Protein AF-A0A941W1C2-F1 (afdb_monomer_lite)

pLDDT: mean 89.32, std 11.11, range [49.38, 97.81]

Radius of gyration: 15.53 Å; chains: 1; bounding box: 35×20×50 Å

Foldseek 3Di:
DQDPVNVVLVVCLCCPQPPDDPVNLVVCCVVPVPVSVCSCVVCVVVSVVSVVVVVVVVVVVVCVVVVPD

Organism: NCBI:txid1127984

Structure (mmCIF, N/CA/C/O backbone):
data_AF-A0A941W1C2-F1
#
_entry.id   AF-A0A941W1C2-F1
#
loop_
_atom_site.group_PDB
_atom_site.id
_atom_site.type_symbol
_atom_site.label_atom_id
_atom_site.label_alt_id
_atom_site.label_comp_id
_atom_site.label_asym_id
_atom_site.label_entity_id
_atom_site.label_seq_id
_atom_site.pdbx_PDB_ins_code
_atom_site.Cartn_x
_atom_site.Cartn_y
_atom_site.Cartn_z
_atom_site.occupancy
_atom_site.B_iso_or_equiv
_atom_site.auth_seq_id
_atom_site.auth_comp_id
_atom_site.auth_asym_id
_atom_site.auth_atom_id
_atom_site.pdbx_PDB_model_num
ATOM 1 N N . MET A 1 1 ? 16.048 2.392 17.704 1.00 73.38 1 MET A N 1
ATOM 2 C CA . MET A 1 1 ? 15.275 1.136 17.771 1.00 73.38 1 MET A CA 1
ATOM 3 C C . MET A 1 1 ? 14.232 1.221 16.669 1.00 73.38 1 MET A C 1
ATOM 5 O O . MET A 1 1 ? 13.641 2.288 16.561 1.00 73.38 1 MET A O 1
ATOM 9 N N . LEU A 1 2 ? 14.093 0.207 15.806 1.00 86.12 2 LEU A N 1
ATOM 10 C CA . LEU A 1 2 ? 13.045 0.224 14.773 1.00 86.12 2 LEU A C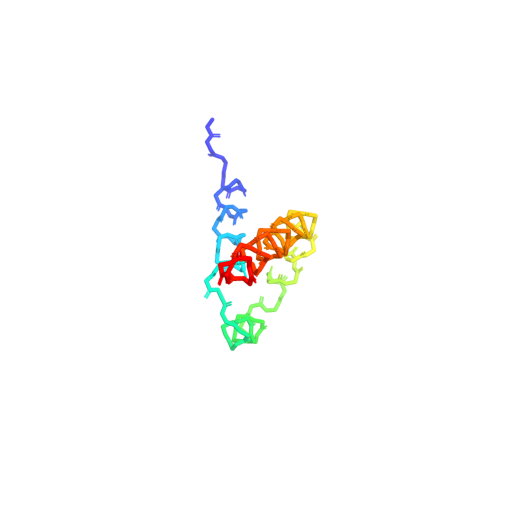A 1
ATOM 11 C C . LEU A 1 2 ? 11.688 0.218 15.476 1.00 86.12 2 LEU A C 1
ATOM 13 O O . LEU A 1 2 ? 11.489 -0.591 16.382 1.00 86.12 2 LEU A O 1
ATOM 17 N N . THR A 1 3 ? 10.796 1.127 15.097 1.00 95.25 3 THR A N 1
ATOM 18 C CA . THR A 1 3 ? 9.430 1.124 15.623 1.00 95.25 3 THR A CA 1
ATOM 19 C C . THR A 1 3 ? 8.553 0.191 14.798 1.00 95.25 3 THR A C 1
ATOM 21 O O . THR A 1 3 ? 8.839 -0.070 13.628 1.00 95.25 3 THR A O 1
ATOM 24 N N . ASP A 1 4 ? 7.440 -0.259 15.371 1.00 95.06 4 ASP A N 1
ATOM 25 C CA . ASP A 1 4 ? 6.453 -1.054 14.630 1.00 95.06 4 ASP A CA 1
ATOM 26 C C . ASP A 1 4 ? 5.934 -0.307 13.392 1.00 95.06 4 ASP A C 1
ATOM 28 O O . ASP A 1 4 ? 5.683 -0.917 12.356 1.00 95.06 4 ASP A O 1
ATOM 32 N N . LYS A 1 5 ? 5.858 1.031 13.458 1.00 93.19 5 LYS A N 1
ATOM 33 C CA . LYS A 1 5 ? 5.510 1.881 12.312 1.00 93.19 5 LYS A CA 1
ATOM 34 C C . LYS A 1 5 ? 6.568 1.859 11.213 1.00 93.19 5 LYS A C 1
ATOM 36 O O . LYS A 1 5 ? 6.213 1.850 10.038 1.00 93.19 5 LYS A O 1
ATOM 41 N N . ASP A 1 6 ? 7.850 1.855 11.571 1.00 95.12 6 ASP A N 1
ATOM 42 C CA . ASP A 1 6 ? 8.9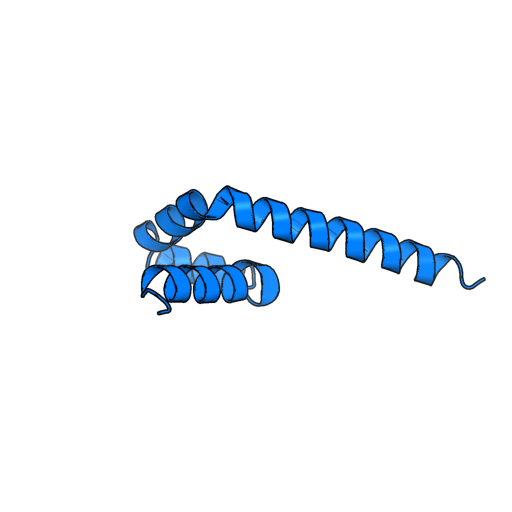29 1.769 10.582 1.00 95.12 6 ASP A CA 1
ATOM 43 C C . ASP A 1 6 ? 8.900 0.413 9.866 1.00 95.12 6 ASP A C 1
ATOM 45 O O . ASP A 1 6 ? 9.064 0.353 8.646 1.00 95.12 6 ASP A O 1
ATOM 49 N N . ILE A 1 7 ? 8.622 -0.661 10.615 1.00 95.81 7 ILE A N 1
ATOM 50 C CA . ILE A 1 7 ? 8.452 -2.015 10.075 1.00 95.81 7 ILE A CA 1
ATOM 51 C C . ILE A 1 7 ? 7.226 -2.076 9.152 1.00 95.81 7 ILE A C 1
ATOM 53 O O . ILE A 1 7 ? 7.338 -2.558 8.025 1.00 95.81 7 ILE A O 1
ATOM 57 N N . GLU A 1 8 ? 6.069 -1.562 9.590 1.00 95.94 8 GLU A N 1
ATOM 58 C CA . GLU A 1 8 ? 4.835 -1.508 8.790 1.00 95.94 8 GLU A CA 1
ATOM 59 C C . GLU A 1 8 ? 5.066 -0.761 7.474 1.00 95.94 8 GLU A C 1
ATOM 61 O O . GLU A 1 8 ? 4.757 -1.277 6.396 1.00 95.94 8 GLU A O 1
ATOM 66 N N . LYS A 1 9 ? 5.688 0.419 7.556 1.00 95.75 9 LYS A N 1
ATOM 67 C CA . LYS A 1 9 ? 6.034 1.237 6.397 1.00 95.75 9 LYS A CA 1
ATOM 68 C C . LYS A 1 9 ? 6.925 0.488 5.420 1.00 95.75 9 LYS A C 1
ATOM 70 O O . LYS A 1 9 ? 6.623 0.445 4.227 1.00 95.75 9 LYS A O 1
ATOM 75 N N . GLN A 1 10 ? 8.023 -0.089 5.908 1.00 95.69 10 GLN A N 1
ATOM 76 C CA . GLN A 1 10 ? 8.972 -0.795 5.055 1.00 95.69 10 GLN A CA 1
ATOM 77 C C . GLN A 1 10 ? 8.307 -1.994 4.372 1.00 95.69 10 GLN A C 1
ATOM 79 O O . GLN A 1 10 ? 8.415 -2.135 3.154 1.00 95.69 10 GLN A O 1
ATOM 84 N N . ASN A 1 11 ? 7.562 -2.802 5.126 1.00 95.81 11 ASN A N 1
ATOM 85 C CA . ASN A 1 11 ? 6.870 -3.973 4.596 1.00 95.81 11 ASN A CA 1
ATOM 86 C C . ASN A 1 11 ? 5.843 -3.588 3.529 1.00 95.81 11 ASN A C 1
ATOM 88 O O . ASN A 1 11 ? 5.831 -4.176 2.444 1.00 95.81 11 ASN A O 1
ATOM 92 N N . PHE A 1 12 ? 5.016 -2.578 3.808 1.00 96.62 12 PHE A N 1
ATOM 93 C CA . PHE A 1 12 ? 3.990 -2.135 2.873 1.00 96.62 12 PHE A CA 1
ATOM 94 C C . PHE A 1 12 ? 4.594 -1.557 1.593 1.00 96.62 12 PHE A C 1
ATOM 96 O O . PHE A 1 12 ? 4.187 -1.951 0.503 1.00 96.62 12 PHE A O 1
ATOM 103 N N . LEU A 1 13 ? 5.588 -0.668 1.696 1.00 96.38 13 LEU A N 1
ATOM 104 C CA . LEU A 1 13 ? 6.219 -0.055 0.524 1.00 96.38 13 LEU A CA 1
ATOM 105 C C . LEU A 1 13 ? 6.959 -1.083 -0.335 1.00 96.38 13 LEU A C 1
ATOM 107 O O . LEU A 1 13 ? 6.850 -1.034 -1.562 1.00 96.38 13 LEU A O 1
ATOM 111 N N . SER A 1 14 ? 7.677 -2.021 0.291 1.00 95.50 14 SER A N 1
ATOM 112 C CA . SER A 1 14 ? 8.343 -3.111 -0.422 1.00 95.50 14 SER A CA 1
ATOM 113 C C . SER A 1 14 ? 7.335 -3.976 -1.167 1.00 95.50 14 SER A C 1
ATOM 115 O O . SER A 1 14 ? 7.488 -4.178 -2.370 1.00 95.50 14 SER A O 1
ATOM 117 N N . TRP A 1 15 ? 6.282 -4.439 -0.491 1.00 96.06 15 TRP A N 1
ATOM 118 C CA . TRP A 1 15 ? 5.227 -5.215 -1.134 1.00 96.06 15 TRP A CA 1
ATOM 119 C C . TRP A 1 15 ? 4.560 -4.426 -2.267 1.00 96.06 15 TRP A C 1
ATOM 121 O O . TRP A 1 15 ? 4.617 -4.858 -3.415 1.00 96.06 15 TRP A O 1
ATOM 131 N N . TYR A 1 16 ? 4.013 -3.244 -1.981 1.00 95.81 16 TYR A N 1
ATOM 132 C CA . TYR A 1 16 ? 3.189 -2.481 -2.920 1.00 95.81 16 TYR A CA 1
ATOM 133 C C . TYR A 1 16 ? 3.957 -1.984 -4.153 1.00 95.81 16 TYR A C 1
ATOM 135 O O . TYR A 1 16 ? 3.443 -2.049 -5.266 1.00 95.81 16 TYR A O 1
ATOM 143 N N . CYS A 1 17 ? 5.186 -1.484 -3.985 1.00 93.81 17 CYS A N 1
ATOM 144 C CA . CYS A 1 17 ? 5.914 -0.853 -5.092 1.00 93.81 17 CYS A CA 1
ATOM 145 C C . CYS A 1 17 ? 6.726 -1.842 -5.943 1.00 93.81 17 CYS A C 1
ATOM 147 O O . CYS A 1 17 ? 7.036 -1.532 -7.099 1.00 93.81 17 CYS A O 1
ATOM 149 N N . MET A 1 18 ? 7.116 -2.993 -5.378 1.00 89.31 18 MET A N 1
ATOM 150 C CA . MET A 1 18 ? 8.066 -3.913 -6.020 1.00 89.31 18 MET A CA 1
ATOM 151 C C . MET A 1 18 ? 7.468 -5.275 -6.364 1.00 89.31 18 MET A C 1
ATOM 153 O O . MET A 1 18 ? 7.846 -5.835 -7.391 1.00 89.31 18 MET A O 1
ATOM 157 N N . TYR A 1 19 ? 6.571 -5.811 -5.533 1.00 92.44 19 TYR A N 1
ATOM 158 C CA . TYR A 1 19 ? 6.140 -7.210 -5.641 1.00 92.44 19 TYR A CA 1
ATOM 159 C C . TYR A 1 19 ? 4.664 -7.378 -6.000 1.00 92.44 19 TYR A C 1
ATOM 161 O O . TYR A 1 19 ? 4.319 -8.331 -6.691 1.00 92.44 19 TYR A O 1
ATOM 169 N N . ALA A 1 20 ? 3.801 -6.473 -5.540 1.00 93.38 20 ALA A N 1
ATOM 170 C CA . ALA A 1 20 ? 2.364 -6.598 -5.700 1.00 93.38 20 ALA A CA 1
ATOM 171 C C . ALA A 1 20 ? 1.953 -6.447 -7.168 1.00 93.38 20 ALA A C 1
ATOM 173 O O . ALA A 1 20 ? 2.277 -5.462 -7.840 1.00 93.38 20 ALA A O 1
ATOM 174 N N . THR A 1 21 ? 1.188 -7.417 -7.655 1.00 94.88 21 THR A N 1
ATOM 175 C CA . THR A 1 21 ? 0.472 -7.306 -8.922 1.00 94.88 21 THR A CA 1
ATOM 176 C C . THR A 1 21 ? -0.834 -6.534 -8.732 1.00 94.88 21 THR A C 1
ATOM 178 O O . THR A 1 21 ? -1.312 -6.319 -7.616 1.00 94.88 21 THR A O 1
ATOM 181 N N . SER A 1 22 ? -1.466 -6.134 -9.838 1.00 93.44 22 SER A N 1
ATOM 182 C CA . SER A 1 22 ? -2.796 -5.519 -9.780 1.00 93.44 22 SER A CA 1
ATOM 183 C C . SER A 1 22 ? -3.840 -6.435 -9.132 1.00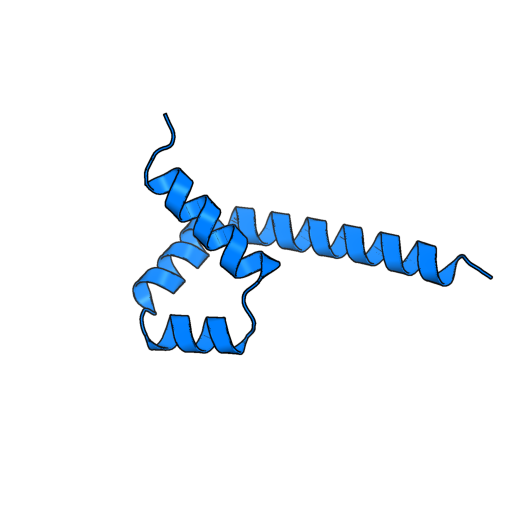 93.44 22 SER A C 1
ATOM 185 O O . SER A 1 22 ? -4.753 -5.930 -8.480 1.00 93.44 22 SER A O 1
ATOM 187 N N . ASP A 1 23 ? -3.702 -7.758 -9.274 1.00 96.19 23 ASP A N 1
ATOM 188 C CA . ASP A 1 23 ? -4.618 -8.710 -8.646 1.00 96.19 23 ASP A CA 1
ATOM 189 C C . ASP A 1 23 ? -4.380 -8.818 -7.136 1.00 96.19 23 ASP A C 1
ATOM 191 O O . ASP A 1 23 ? -5.337 -8.760 -6.368 1.00 96.19 23 ASP A O 1
ATOM 195 N N . ASP A 1 24 ? -3.118 -8.831 -6.695 1.00 95.56 24 ASP A N 1
ATOM 196 C CA . ASP A 1 24 ? -2.779 -8.815 -5.265 1.00 95.56 24 ASP A CA 1
ATOM 197 C C . ASP A 1 24 ? -3.342 -7.571 -4.571 1.00 95.56 24 ASP A C 1
ATOM 199 O O . ASP A 1 24 ? -3.912 -7.657 -3.484 1.00 95.56 24 ASP A O 1
ATOM 203 N N . ILE A 1 25 ? -3.238 -6.406 -5.220 1.00 94.19 25 ILE A N 1
ATOM 204 C CA . ILE A 1 25 ? -3.793 -5.148 -4.702 1.00 94.19 25 ILE A CA 1
ATOM 205 C C . ILE A 1 25 ? -5.321 -5.226 -4.635 1.00 94.19 25 ILE A C 1
ATOM 207 O O . ILE A 1 25 ? -5.918 -4.787 -3.650 1.00 94.19 25 ILE A O 1
ATOM 211 N N . ARG A 1 26 ? -5.966 -5.792 -5.661 1.00 95.56 26 ARG A N 1
ATOM 212 C CA . ARG A 1 26 ? -7.422 -5.980 -5.697 1.00 95.56 26 ARG A CA 1
ATOM 213 C C . ARG A 1 26 ? -7.889 -6.887 -4.561 1.00 95.56 26 ARG A C 1
ATOM 215 O O . ARG A 1 26 ? -8.838 -6.534 -3.864 1.00 95.56 26 ARG A O 1
ATOM 222 N N . VAL A 1 27 ? -7.220 -8.019 -4.352 1.00 96.06 27 VAL A N 1
ATOM 223 C CA . VAL A 1 27 ? -7.528 -8.965 -3.270 1.00 96.06 27 VAL A CA 1
ATOM 224 C C . VAL A 1 27 ? -7.280 -8.326 -1.902 1.00 96.06 27 VAL A C 1
ATOM 226 O O . VAL A 1 27 ? -8.138 -8.409 -1.025 1.00 96.06 27 VAL A O 1
ATOM 229 N N . ALA A 1 28 ? -6.164 -7.616 -1.724 1.00 94.19 28 ALA A N 1
ATOM 230 C CA . ALA A 1 28 ? -5.862 -6.913 -0.479 1.00 94.19 28 ALA A CA 1
ATOM 231 C C . ALA A 1 28 ? -6.912 -5.839 -0.153 1.00 94.19 28 ALA A C 1
ATOM 233 O O . ALA A 1 28 ? -7.357 -5.741 0.991 1.00 94.19 28 ALA A O 1
ATOM 234 N N . ARG A 1 29 ? -7.360 -5.074 -1.158 1.00 94.94 29 ARG A N 1
ATOM 235 C CA . ARG A 1 29 ? -8.458 -4.108 -1.008 1.00 94.94 29 ARG A CA 1
ATOM 236 C C . ARG A 1 29 ? -9.787 -4.789 -0.698 1.00 94.94 29 ARG A C 1
ATOM 238 O O . ARG A 1 29 ? -10.528 -4.278 0.128 1.00 94.94 29 ARG A O 1
ATOM 245 N N . ALA A 1 30 ? -10.089 -5.936 -1.305 1.00 95.62 30 ALA A N 1
ATOM 246 C CA . ALA A 1 30 ? -11.328 -6.662 -1.025 1.00 95.62 30 ALA A CA 1
ATOM 247 C C . ALA A 1 30 ? -11.390 -7.173 0.425 1.00 95.62 30 ALA A C 1
ATOM 249 O O . ALA A 1 30 ? -12.440 -7.091 1.058 1.00 95.62 30 ALA A O 1
ATOM 250 N N . SER A 1 31 ? -10.267 -7.657 0.958 1.00 93.38 31 SER A N 1
ATOM 251 C CA . SER A 1 31 ? -10.207 -8.239 2.304 1.00 93.38 31 SER A CA 1
ATOM 252 C C . SER A 1 31 ? -9.985 -7.206 3.412 1.00 93.38 31 SER A C 1
ATOM 254 O O . SER A 1 31 ? -10.486 -7.384 4.515 1.00 93.38 31 SER A O 1
ATOM 256 N N . ASN A 1 32 ? -9.224 -6.138 3.146 1.00 92.56 32 ASN A N 1
ATOM 257 C CA . ASN A 1 32 ? -8.757 -5.185 4.160 1.00 92.56 32 ASN A CA 1
ATOM 258 C C . ASN A 1 32 ? -8.780 -3.732 3.653 1.00 92.56 32 ASN A C 1
ATOM 260 O O . ASN A 1 32 ? -7.828 -2.980 3.879 1.00 92.56 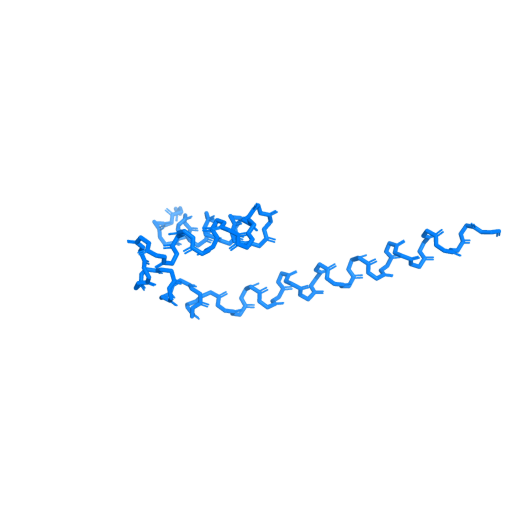32 ASN A O 1
ATOM 264 N N . ASN A 1 33 ? -9.861 -3.327 2.973 1.00 93.56 33 ASN A N 1
ATOM 265 C CA . ASN A 1 33 ? -9.940 -2.033 2.282 1.00 93.56 33 ASN A CA 1
ATOM 266 C C . ASN A 1 33 ? -9.477 -0.849 3.143 1.00 93.56 33 ASN A C 1
ATOM 268 O O . ASN A 1 33 ? -8.608 -0.088 2.734 1.00 93.56 33 ASN A O 1
ATOM 272 N N . THR A 1 34 ? -9.997 -0.739 4.368 1.00 96.00 34 THR A N 1
ATOM 273 C CA . THR A 1 34 ? -9.694 0.371 5.282 1.00 96.00 34 THR A CA 1
ATOM 274 C C . THR A 1 34 ? -8.206 0.479 5.607 1.00 96.00 34 THR A C 1
ATOM 276 O O . THR A 1 34 ? -7.656 1.578 5.644 1.00 96.00 34 THR A O 1
ATOM 279 N N . VAL A 1 35 ? -7.536 -0.655 5.835 1.00 95.56 35 VAL A N 1
ATOM 280 C CA . VAL A 1 35 ? -6.104 -0.676 6.161 1.00 95.56 35 VAL A CA 1
ATOM 281 C C . VAL A 1 35 ? -5.287 -0.299 4.931 1.00 95.56 35 VAL A C 1
ATOM 283 O O . VAL A 1 35 ? -4.390 0.534 5.030 1.00 95.56 35 VAL A O 1
ATOM 286 N N . VAL A 1 36 ? -5.628 -0.863 3.770 1.00 95.62 36 VAL A N 1
ATOM 287 C CA . VAL A 1 36 ? -4.934 -0.571 2.511 1.00 95.62 36 VAL A CA 1
ATOM 288 C C . VAL A 1 36 ? -5.091 0.900 2.129 1.00 95.62 36 VAL A C 1
ATOM 290 O O . VAL A 1 36 ? -4.095 1.545 1.818 1.00 95.62 36 VAL A O 1
ATOM 293 N N . ASP A 1 37 ? -6.297 1.461 2.210 1.00 96.25 37 ASP A N 1
ATOM 294 C CA . ASP A 1 37 ? -6.538 2.876 1.911 1.00 96.25 37 ASP A CA 1
ATOM 295 C C . ASP A 1 37 ? -5.801 3.806 2.876 1.00 96.25 37 ASP A C 1
ATOM 297 O O . ASP A 1 37 ? -5.180 4.775 2.433 1.00 96.25 37 ASP A O 1
ATOM 301 N N . ARG A 1 38 ? -5.789 3.488 4.179 1.00 97.31 38 ARG A N 1
ATOM 302 C CA . ARG A 1 38 ? -4.996 4.237 5.163 1.00 97.31 38 ARG A CA 1
ATOM 303 C C . ARG A 1 38 ? -3.517 4.241 4.781 1.00 97.31 38 ARG A C 1
ATOM 305 O O . ARG A 1 38 ? -2.921 5.310 4.747 1.00 97.31 38 ARG A O 1
ATOM 312 N N . LEU A 1 39 ? -2.939 3.075 4.487 1.00 97.12 39 LEU A N 1
ATOM 313 C CA . LEU A 1 39 ? -1.513 2.928 4.171 1.00 97.12 39 LEU A CA 1
ATOM 314 C C . LEU A 1 39 ? -1.136 3.614 2.852 1.00 97.12 39 LEU A C 1
ATOM 316 O O . LEU A 1 39 ? -0.083 4.243 2.763 1.00 97.12 39 LEU A O 1
ATOM 320 N N . LEU A 1 40 ? -2.007 3.542 1.842 1.00 96.38 40 LEU A N 1
ATOM 321 C CA . LEU A 1 40 ? -1.813 4.252 0.577 1.00 96.38 40 LEU A CA 1
ATOM 322 C C . LEU A 1 40 ? -1.821 5.762 0.764 1.00 96.38 40 LEU A C 1
ATOM 324 O O . LEU A 1 40 ? -1.006 6.452 0.158 1.00 96.38 40 LEU A O 1
ATOM 328 N N . ASN A 1 41 ? -2.723 6.271 1.601 1.00 97.44 41 ASN A N 1
ATOM 329 C CA . ASN A 1 41 ? -2.774 7.690 1.905 1.00 97.44 41 ASN A CA 1
ATOM 330 C C . ASN A 1 41 ? -1.560 8.122 2.746 1.00 97.44 41 ASN A C 1
ATOM 332 O O . ASN A 1 41 ? -0.873 9.080 2.391 1.00 97.44 41 ASN A O 1
ATOM 336 N N . GLU A 1 42 ? -1.263 7.385 3.820 1.00 97.81 42 GLU A N 1
ATOM 337 C CA . GLU A 1 42 ? -0.185 7.689 4.771 1.00 97.81 42 GLU A CA 1
ATOM 338 C C . GLU A 1 42 ? 1.201 7.673 4.114 1.00 97.81 42 GLU A C 1
ATOM 340 O O . GLU A 1 42 ? 2.033 8.516 4.441 1.00 97.81 42 GLU A O 1
ATOM 345 N N . TYR A 1 43 ? 1.441 6.770 3.158 1.00 97.44 43 TYR A N 1
ATOM 346 C CA . TYR A 1 43 ? 2.733 6.632 2.473 1.00 97.44 43 TYR A CA 1
ATOM 347 C C . TYR A 1 43 ? 2.705 7.064 1.001 1.00 97.44 43 TYR A C 1
ATOM 349 O O . TYR A 1 43 ? 3.578 6.682 0.217 1.00 97.44 43 TYR A O 1
ATOM 357 N N . SER A 1 44 ? 1.711 7.866 0.613 1.00 96.75 44 SER A N 1
ATOM 358 C CA . SER A 1 44 ? 1.530 8.368 -0.758 1.00 96.75 44 SER A CA 1
ATOM 359 C C . SER A 1 44 ? 2.782 9.062 -1.304 1.00 96.75 44 SER A C 1
ATOM 361 O O . SER A 1 44 ? 3.217 8.772 -2.420 1.00 96.75 44 SER A O 1
ATOM 363 N N . TYR A 1 45 ? 3.422 9.906 -0.491 1.00 96.69 45 TYR A N 1
ATOM 364 C CA . TYR A 1 45 ? 4.647 10.616 -0.858 1.00 96.69 45 TYR A CA 1
ATOM 365 C C . TYR A 1 45 ? 5.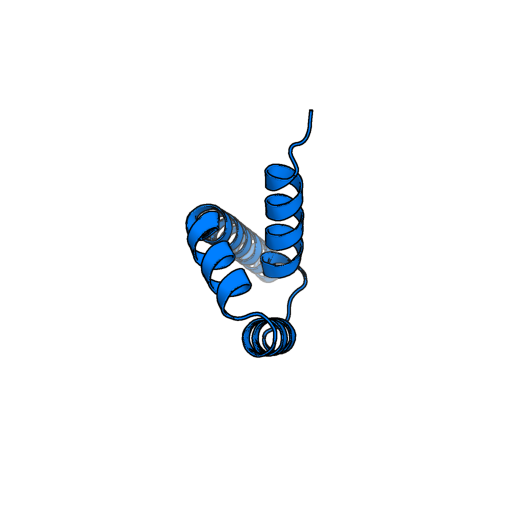804 9.663 -1.203 1.00 96.69 45 TYR A C 1
ATOM 367 O O . TYR A 1 45 ? 6.480 9.822 -2.224 1.00 96.69 45 TYR A O 1
ATOM 375 N N . GLU A 1 46 ? 6.049 8.645 -0.379 1.00 96.62 46 GLU A N 1
ATOM 376 C CA . GLU A 1 46 ? 7.084 7.646 -0.636 1.00 96.62 46 GLU A CA 1
ATOM 377 C C . GLU A 1 46 ? 6.776 6.806 -1.875 1.00 96.62 46 GLU A C 1
ATOM 379 O O . GLU A 1 46 ? 7.683 6.545 -2.670 1.00 96.62 46 GLU A O 1
ATOM 384 N N . ILE A 1 47 ? 5.512 6.425 -2.071 1.00 96.38 47 ILE A N 1
ATOM 385 C CA . ILE A 1 47 ? 5.059 5.691 -3.259 1.0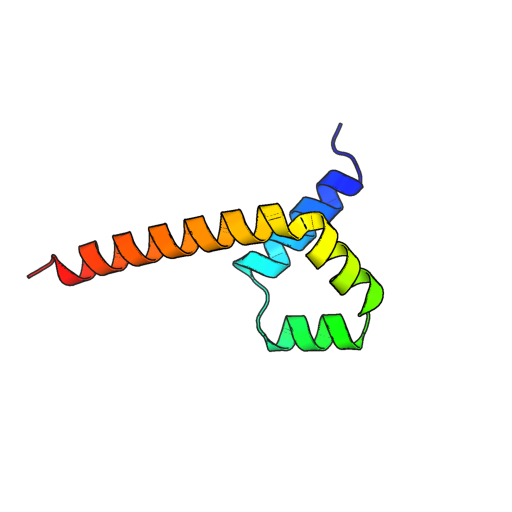0 96.38 47 ILE A CA 1
ATOM 386 C C . ILE A 1 47 ? 5.350 6.503 -4.525 1.00 96.38 47 ILE A C 1
ATOM 388 O O . ILE A 1 47 ? 5.930 5.978 -5.480 1.00 96.38 47 ILE A O 1
ATOM 392 N N . GLU A 1 48 ? 4.995 7.789 -4.542 1.00 95.62 48 GLU A N 1
ATOM 393 C CA . GLU A 1 48 ? 5.272 8.678 -5.672 1.00 95.62 48 GLU A CA 1
ATOM 394 C C . GLU A 1 48 ? 6.769 8.789 -5.955 1.00 95.62 48 GLU A C 1
ATOM 396 O O . GLU A 1 48 ? 7.198 8.657 -7.106 1.00 95.62 48 GLU A O 1
ATOM 401 N N . ARG A 1 49 ? 7.586 8.960 -4.909 1.00 95.31 49 ARG A N 1
ATOM 402 C CA . ARG A 1 49 ? 9.045 9.013 -5.047 1.00 95.31 49 ARG A CA 1
ATOM 403 C C . ARG A 1 49 ? 9.617 7.730 -5.641 1.00 95.31 49 ARG A C 1
ATOM 405 O O . ARG A 1 49 ? 10.409 7.811 -6.581 1.00 95.31 49 ARG A O 1
ATOM 412 N N . ILE A 1 50 ? 9.213 6.563 -5.139 1.00 93.56 50 ILE A N 1
ATOM 413 C CA . ILE A 1 50 ? 9.684 5.264 -5.641 1.00 93.56 50 ILE A CA 1
ATOM 414 C C . ILE A 1 50 ? 9.278 5.085 -7.108 1.00 93.56 50 ILE A C 1
ATOM 416 O O . ILE A 1 50 ? 10.116 4.741 -7.946 1.00 93.56 50 ILE A O 1
ATOM 420 N N . ASN A 1 51 ? 8.024 5.390 -7.448 1.00 90.06 51 ASN A N 1
ATOM 421 C CA . ASN A 1 51 ? 7.527 5.297 -8.819 1.00 90.06 51 ASN A CA 1
ATOM 422 C C . ASN A 1 51 ? 8.264 6.247 -9.771 1.00 90.06 51 ASN A C 1
ATOM 424 O O . ASN A 1 51 ? 8.630 5.856 -10.883 1.00 90.06 51 ASN A O 1
ATOM 428 N N . MET A 1 52 ? 8.543 7.479 -9.338 1.00 91.88 52 MET A N 1
ATOM 429 C CA . MET A 1 52 ? 9.314 8.439 -10.125 1.00 91.88 52 MET A CA 1
ATOM 430 C C . MET A 1 52 ? 10.744 7.942 -10.363 1.00 91.88 52 MET A C 1
ATOM 432 O O . MET A 1 52 ? 11.211 7.939 -11.506 1.00 91.88 52 MET A O 1
ATOM 436 N N . SER A 1 53 ? 11.422 7.457 -9.320 1.00 89.06 53 SER A N 1
ATOM 437 C CA . SER A 1 53 ? 12.757 6.865 -9.439 1.00 89.06 53 SER A CA 1
ATOM 438 C C . SER A 1 53 ? 12.765 5.658 -10.379 1.00 89.06 53 SER A C 1
ATOM 440 O O . SER A 1 53 ? 13.649 5.561 -11.233 1.00 89.06 53 SER A O 1
ATOM 442 N N . ARG A 1 54 ? 11.753 4.783 -10.298 1.00 86.31 54 ARG A N 1
ATOM 443 C CA . ARG A 1 54 ? 11.595 3.634 -11.201 1.00 86.31 54 ARG A CA 1
ATOM 444 C C . ARG A 1 54 ? 11.445 4.079 -12.651 1.00 86.31 54 ARG A C 1
ATOM 446 O O . ARG A 1 54 ? 12.137 3.562 -13.523 1.00 86.31 54 ARG A O 1
ATOM 453 N N . ASN A 1 55 ? 10.602 5.075 -12.911 1.00 84.75 55 ASN A N 1
ATOM 454 C CA . ASN A 1 55 ? 10.386 5.604 -14.257 1.00 84.75 55 ASN A CA 1
ATOM 455 C C . ASN A 1 55 ? 11.654 6.238 -14.841 1.00 84.75 55 ASN A C 1
ATOM 457 O O . ASN A 1 55 ? 11.977 6.010 -16.007 1.00 84.75 55 ASN A O 1
ATOM 461 N N . ILE A 1 56 ? 12.406 6.997 -14.040 1.00 86.19 56 ILE A N 1
ATOM 462 C CA . ILE A 1 56 ? 13.697 7.563 -14.459 1.00 86.19 56 ILE A CA 1
ATOM 463 C C . ILE A 1 56 ? 14.690 6.442 -14.786 1.00 86.19 56 ILE A C 1
ATOM 465 O O . ILE A 1 56 ? 15.360 6.496 -15.818 1.00 86.19 56 ILE A O 1
ATOM 469 N N . CYS A 1 57 ? 14.766 5.421 -13.932 1.00 79.94 57 CYS A N 1
ATOM 470 C CA . CYS A 1 57 ? 15.638 4.267 -14.112 1.00 79.94 57 CYS A CA 1
ATOM 471 C C . CYS A 1 57 ? 15.314 3.512 -15.412 1.00 79.94 57 CYS A C 1
ATOM 473 O O . CYS A 1 57 ? 16.180 3.353 -16.272 1.00 79.94 57 CYS A O 1
ATOM 475 N N . MET A 1 58 ? 14.042 3.160 -15.621 1.00 80.38 58 MET A N 1
ATOM 476 C CA . MET A 1 58 ? 13.571 2.473 -16.828 1.00 80.38 58 MET A CA 1
ATOM 477 C C . MET A 1 58 ? 13.831 3.287 -18.101 1.00 80.38 58 MET A C 1
ATOM 479 O O . MET A 1 58 ? 14.263 2.735 -19.110 1.00 80.38 58 MET A O 1
ATOM 483 N N . ARG A 1 59 ? 13.646 4.615 -18.057 1.00 78.19 59 ARG A N 1
ATOM 484 C CA . ARG A 1 59 ? 13.980 5.511 -19.180 1.00 78.19 59 ARG A CA 1
ATOM 485 C C . ARG A 1 59 ? 15.477 5.546 -19.489 1.00 78.19 59 ARG A C 1
ATOM 487 O O . ARG A 1 59 ? 15.855 5.667 -20.650 1.00 78.19 59 ARG A O 1
ATOM 494 N N . LYS A 1 60 ? 16.346 5.472 -18.477 1.00 77.06 60 LYS A N 1
ATOM 495 C CA . LYS A 1 60 ? 17.798 5.375 -18.701 1.00 77.06 60 LYS A CA 1
ATOM 496 C C . LYS A 1 60 ? 18.165 4.033 -19.332 1.00 77.06 60 LYS A C 1
ATOM 498 O O . LYS A 1 60 ? 18.915 4.021 -20.305 1.00 77.06 60 LYS A O 1
ATOM 503 N N . PHE A 1 61 ? 17.593 2.937 -18.838 1.00 72.44 61 PHE A N 1
ATOM 504 C CA . PHE A 1 61 ? 17.815 1.607 -19.405 1.00 72.44 61 PHE A CA 1
ATOM 505 C C . PHE A 1 61 ? 17.344 1.498 -20.854 1.00 72.44 61 PHE A C 1
ATOM 507 O O . PHE A 1 61 ? 18.083 0.978 -21.684 1.00 72.44 61 PHE A O 1
ATOM 514 N N . SER A 1 62 ? 16.174 2.042 -21.197 1.00 72.94 62 SER A N 1
ATOM 515 C CA . SER A 1 62 ? 15.696 2.016 -22.583 1.00 72.94 62 SER A CA 1
ATOM 516 C C . SER A 1 62 ? 16.596 2.820 -23.525 1.00 72.94 62 SER A C 1
ATOM 518 O O . SER A 1 62 ? 16.830 2.399 -24.654 1.00 72.94 62 SER A O 1
ATOM 520 N N . ARG A 1 63 ? 17.162 3.948 -23.077 1.00 71.38 63 ARG A N 1
ATOM 521 C CA . ARG A 1 63 ? 18.152 4.707 -23.862 1.00 71.38 63 ARG A CA 1
ATOM 522 C C . ARG A 1 63 ? 19.459 3.941 -24.047 1.00 71.38 63 ARG A C 1
ATOM 524 O O . ARG A 1 63 ? 20.027 4.011 -25.128 1.00 71.38 63 ARG A O 1
ATOM 531 N N . PHE A 1 64 ? 19.913 3.207 -23.031 1.00 70.69 64 PHE A N 1
ATOM 532 C CA . PHE A 1 64 ? 21.086 2.340 -23.146 1.00 70.69 64 PHE A CA 1
ATOM 533 C C . PHE A 1 64 ? 20.831 1.185 -24.123 1.00 70.69 64 PHE A C 1
ATOM 535 O O . PHE A 1 64 ? 21.595 1.007 -25.062 1.00 70.69 64 PHE A O 1
ATOM 542 N N . ALA A 1 65 ? 19.712 0.469 -23.975 1.00 68.88 65 ALA A N 1
ATOM 543 C CA . ALA A 1 65 ? 19.344 -0.643 -24.852 1.00 68.88 65 ALA A CA 1
ATOM 544 C C . ALA A 1 65 ? 19.173 -0.221 -26.325 1.00 68.88 65 ALA A C 1
ATOM 546 O O . ALA A 1 65 ? 19.546 -0.967 -27.221 1.00 68.88 65 ALA A O 1
ATOM 547 N N . ASN A 1 66 ? 18.652 0.985 -26.581 1.00 65.88 66 ASN A N 1
ATOM 548 C CA . ASN A 1 66 ? 18.479 1.519 -27.939 1.00 65.88 66 ASN A CA 1
ATOM 549 C C . ASN A 1 66 ? 19.726 2.231 -28.501 1.00 65.88 66 ASN A C 1
ATOM 551 O O . ASN A 1 66 ? 19.748 2.554 -29.687 1.00 65.88 66 ASN A O 1
ATOM 555 N N . GLY A 1 67 ? 20.727 2.517 -27.662 1.00 59.16 67 GLY A N 1
ATOM 556 C CA . GLY A 1 67 ? 22.002 3.135 -28.045 1.00 59.16 67 GLY A CA 1
ATOM 557 C C . GLY A 1 67 ? 23.091 2.128 -28.423 1.00 59.16 67 GLY A C 1
ATOM 558 O O . GLY A 1 67 ? 24.158 2.535 -28.865 1.00 59.16 67 GLY A O 1
ATOM 559 N N . VAL A 1 68 ? 22.824 0.828 -28.270 1.00 54.25 68 VAL A N 1
ATOM 560 C CA . VAL A 1 68 ? 23.640 -0.248 -28.842 1.00 54.25 68 VAL A CA 1
ATOM 561 C C . VAL A 1 68 ? 23.160 -0.479 -30.280 1.00 54.25 68 VAL A C 1
ATOM 563 O O . VAL A 1 68 ? 22.336 -1.353 -30.546 1.00 54.25 68 VAL A O 1
ATOM 566 N N . LYS A 1 69 ? 23.623 0.369 -31.199 1.00 49.38 69 LYS A N 1
ATOM 567 C CA . LYS A 1 69 ? 23.610 0.143 -32.649 1.00 49.38 69 LYS A CA 1
ATOM 568 C C . LYS A 1 69 ? 24.974 0.497 -33.211 1.00 49.38 69 LYS A C 1
ATOM 570 O O . LYS A 1 69 ? 25.520 1.529 -32.765 1.00 49.38 69 LYS A O 1
#

Sequence (69 aa):
MLTDKDIEKQNFLSWYCMYATSDDIRVARASNNTVVDRLLNEYSYEIERINMSRNICMRKFSRFANGVK

Secondary structure (DSSP, 8-state):
---HHHHHHHHHHHIIIII--HHHHHHHHHHHHHHHHHHHHHTHHHHHHHHHHHHHHHHHHHHHHHH--